Protein AF-A0A2S3U6Q4-F1 (afdb_monomer_lite)

InterPro domains:
  IPR036052 Tryptophan synthase beta chain-like, PALP domain superfamily [G3DSA:3.40.50.1100] (1-66)

Structure (mmCIF, N/CA/C/O backbone):
data_AF-A0A2S3U6Q4-F1
#
_entry.id   AF-A0A2S3U6Q4-F1
#
loop_
_atom_site.group_PDB
_atom_site.id
_atom_site.type_symbol
_atom_site.label_atom_id
_atom_site.label_alt_id
_atom_site.label_comp_id
_atom_site.label_asym_id
_atom_site.label_entity_id
_atom_site.label_seq_id
_atom_site.pdbx_PDB_ins_code
_atom_site.Cartn_x
_atom_site.Cartn_y
_atom_site.Cartn_z
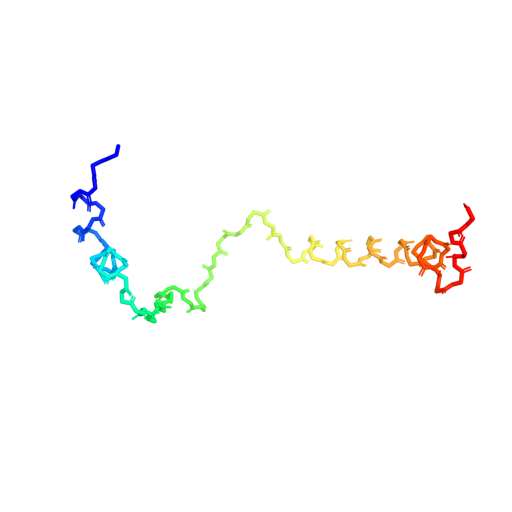_atom_site.occupancy
_atom_site.B_iso_or_equiv
_atom_site.auth_seq_id
_atom_site.auth_comp_id
_atom_site.auth_asym_id
_atom_site.auth_atom_id
_atom_site.pdbx_PDB_model_num
ATOM 1 N N . MET A 1 1 ? 2.136 -11.664 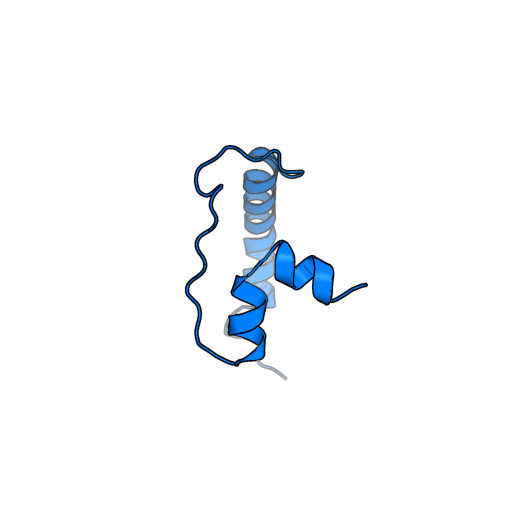20.310 1.00 60.00 1 MET A N 1
ATOM 2 C CA . MET A 1 1 ? 1.887 -10.213 20.195 1.00 60.00 1 MET A CA 1
ATOM 3 C C . MET A 1 1 ? 0.792 -9.863 21.178 1.00 60.00 1 MET A C 1
ATOM 5 O O . MET A 1 1 ? -0.197 -10.585 21.212 1.00 60.00 1 MET A O 1
ATOM 9 N N . ASP A 1 2 ? 0.992 -8.834 21.997 1.00 76.88 2 ASP A N 1
ATOM 10 C CA . ASP A 1 2 ? -0.017 -8.369 22.949 1.00 76.88 2 ASP A CA 1
ATOM 11 C C . ASP A 1 2 ? -1.037 -7.485 22.218 1.00 76.88 2 ASP A C 1
ATOM 13 O O . ASP A 1 2 ? -0.731 -6.377 21.780 1.00 76.88 2 ASP A O 1
ATOM 17 N N . THR A 1 3 ? -2.249 -8.005 22.038 1.00 74.25 3 THR A N 1
ATOM 18 C CA . THR A 1 3 ? -3.358 -7.306 21.372 1.00 74.25 3 THR A CA 1
ATOM 19 C C . THR A 1 3 ? -3.762 -6.018 22.086 1.00 74.25 3 THR A C 1
ATOM 21 O O . THR A 1 3 ? -4.334 -5.133 21.456 1.00 74.25 3 THR A O 1
ATOM 24 N N . THR A 1 4 ? -3.469 -5.902 23.381 1.00 79.38 4 THR A N 1
ATOM 25 C CA . THR A 1 4 ? -3.847 -4.757 24.216 1.00 79.38 4 THR A CA 1
ATOM 26 C C . THR A 1 4 ? -3.050 -3.516 23.824 1.00 79.38 4 THR A C 1
ATOM 28 O O . THR A 1 4 ? -3.640 -2.468 23.583 1.00 79.38 4 THR A O 1
ATOM 31 N N . VAL A 1 5 ? -1.736 -3.668 23.628 1.00 83.69 5 VAL A N 1
ATOM 32 C CA . VAL A 1 5 ? -0.837 -2.591 23.171 1.00 83.69 5 VAL A CA 1
ATOM 33 C C . VAL A 1 5 ? -1.243 -2.094 21.782 1.00 83.69 5 VAL A C 1
ATOM 35 O O . VAL A 1 5 ? -1.364 -0.897 21.546 1.00 83.69 5 VAL A O 1
ATOM 38 N N . MET A 1 6 ? -1.559 -3.019 20.873 1.00 83.69 6 MET A N 1
ATOM 39 C CA . MET A 1 6 ? -1.972 -2.686 19.507 1.00 83.69 6 MET A CA 1
ATOM 40 C C . MET A 1 6 ? -3.276 -1.868 19.482 1.00 83.69 6 MET A C 1
ATOM 42 O O . MET A 1 6 ? -3.436 -0.961 18.671 1.00 83.69 6 MET A O 1
ATOM 46 N N . ILE A 1 7 ? -4.205 -2.170 20.394 1.00 87.50 7 ILE A N 1
ATOM 47 C CA . ILE A 1 7 ? -5.471 -1.447 20.557 1.00 87.50 7 ILE A CA 1
ATOM 48 C C . ILE A 1 7 ? -5.261 -0.037 21.136 1.00 87.50 7 ILE A C 1
ATOM 50 O O . ILE A 1 7 ? -6.018 0.874 20.792 1.00 87.50 7 ILE A O 1
ATOM 54 N N . GLU A 1 8 ? -4.281 0.144 22.021 1.00 87.88 8 GLU A N 1
ATOM 55 C CA . GLU A 1 8 ? -3.927 1.454 22.580 1.00 87.88 8 GLU A CA 1
ATOM 56 C C . GLU A 1 8 ? -3.282 2.362 21.526 1.00 87.88 8 GLU A C 1
ATOM 58 O O . GLU A 1 8 ? -3.670 3.524 21.40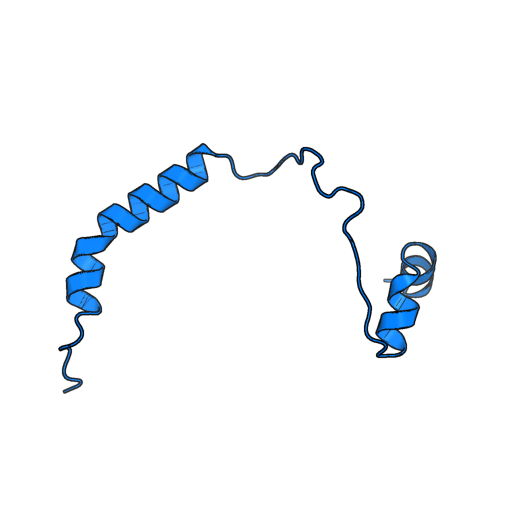0 1.00 87.88 8 GLU A O 1
ATOM 63 N N . GLU A 1 9 ? -2.366 1.822 20.720 1.00 88.38 9 GLU A N 1
ATOM 64 C CA . GLU A 1 9 ? -1.682 2.562 19.651 1.00 88.38 9 GLU A CA 1
ATOM 65 C C . GLU A 1 9 ? -2.590 2.845 18.443 1.00 88.38 9 GLU A C 1
ATOM 67 O O . GLU A 1 9 ? -2.451 3.869 17.765 1.00 88.38 9 GLU A O 1
ATOM 72 N N . HIS A 1 10 ? -3.549 1.954 18.171 1.00 88.25 10 HIS A N 1
ATOM 73 C CA . HIS A 1 10 ? -4.442 2.036 17.017 1.00 88.25 10 HIS A CA 1
ATOM 74 C C . HIS A 1 10 ? -5.907 1.821 17.427 1.00 88.25 10 HIS A C 1
ATOM 76 O O . HIS A 1 10 ? -6.468 0.732 17.252 1.00 88.25 10 HIS A O 1
ATOM 82 N N . PRO A 1 11 ? -6.590 2.873 17.917 1.00 87.31 11 PRO A N 1
ATOM 83 C CA . PRO A 1 11 ? -7.969 2.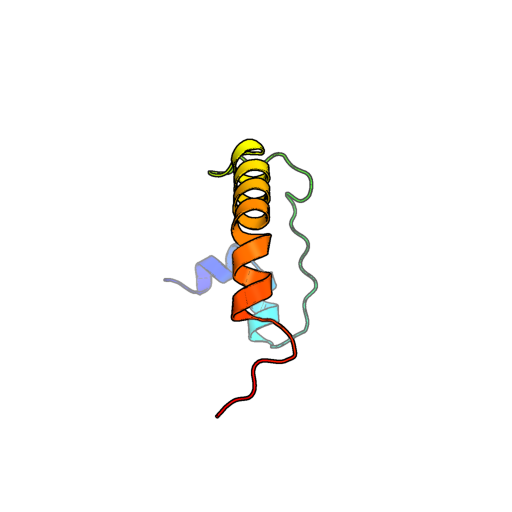780 18.397 1.00 87.31 11 PRO A CA 1
ATOM 84 C C . PRO A 1 11 ? -8.965 2.232 17.363 1.00 87.31 11 PRO A C 1
ATOM 86 O O . PRO A 1 11 ? -9.983 1.646 17.739 1.00 87.31 11 PRO A O 1
ATOM 89 N N . GLN A 1 12 ? -8.666 2.367 16.063 1.00 88.06 12 GLN A N 1
ATOM 90 C CA . GLN A 1 12 ? -9.490 1.847 14.965 1.00 88.06 12 GLN A CA 1
ATOM 91 C C . GLN A 1 12 ? -9.641 0.318 15.009 1.00 88.06 12 GLN A C 1
ATOM 93 O O . GLN A 1 12 ? -10.617 -0.223 14.490 1.00 88.06 12 GLN A O 1
ATOM 98 N N . ILE A 1 13 ? -8.724 -0.390 15.675 1.00 89.94 13 ILE A N 1
ATOM 99 C CA . ILE A 1 13 ? -8.800 -1.842 15.855 1.00 89.94 13 ILE A CA 1
ATOM 100 C C . ILE A 1 13 ? -10.037 -2.236 16.665 1.00 89.94 13 ILE A C 1
ATOM 102 O O . ILE A 1 13 ? -10.667 -3.243 16.347 1.00 89.94 13 ILE A O 1
ATOM 106 N N . LYS A 1 14 ? -10.464 -1.424 17.645 1.00 89.19 14 LYS A N 1
ATOM 107 C CA . LYS A 1 14 ? -11.703 -1.690 18.403 1.00 89.19 14 LYS A CA 1
ATOM 108 C C . LYS A 1 14 ? -12.927 -1.705 17.490 1.00 89.19 14 LYS A C 1
ATOM 110 O O . LYS A 1 14 ? -13.809 -2.546 17.648 1.00 89.19 14 LYS A O 1
ATOM 115 N N . GLU A 1 15 ? -12.971 -0.798 16.517 1.00 89.94 15 GLU A N 1
ATOM 116 C CA . GLU A 1 15 ? -14.071 -0.732 15.554 1.00 89.94 15 GLU A CA 1
ATOM 117 C C . GLU A 1 15 ? -14.051 -1.914 14.576 1.00 89.94 15 GLU A C 1
ATOM 119 O O . GLU A 1 15 ? -15.104 -2.497 14.303 1.00 89.94 15 GLU A O 1
ATOM 124 N N . LEU A 1 16 ? -12.860 -2.333 14.130 1.00 90.38 16 LEU A N 1
ATOM 125 C CA . LEU A 1 16 ? -12.683 -3.547 13.325 1.00 90.38 16 LEU A CA 1
ATOM 126 C C . LEU A 1 16 ? -13.148 -4.801 14.077 1.00 90.38 16 LEU A C 1
ATOM 128 O O . LEU A 1 16 ? -13.876 -5.621 13.517 1.00 90.38 16 LEU A O 1
ATOM 132 N N . MET A 1 17 ? -12.791 -4.934 15.360 1.00 89.69 17 MET A N 1
ATOM 133 C CA . MET A 1 17 ? -13.243 -6.039 16.217 1.00 89.69 17 MET A CA 1
ATOM 134 C C . MET A 1 17 ? -14.766 -6.054 16.383 1.00 89.69 17 MET A C 1
ATOM 136 O O . MET A 1 17 ? -15.377 -7.122 16.410 1.00 89.69 17 MET A O 1
ATOM 140 N N . ALA A 1 18 ? -15.390 -4.876 16.429 1.00 93.88 18 ALA A N 1
ATOM 141 C CA . ALA A 1 18 ? -16.840 -4.718 16.469 1.00 93.88 18 ALA A CA 1
ATOM 142 C C . ALA A 1 18 ? -17.526 -4.931 15.102 1.00 93.88 18 ALA A C 1
ATOM 144 O O . ALA A 1 18 ? -18.738 -4.739 15.001 1.00 93.88 18 ALA A O 1
ATOM 145 N N . LYS A 1 19 ? -16.780 -5.314 14.050 1.00 92.06 19 LYS A N 1
ATOM 146 C CA . LYS A 1 19 ? -17.258 -5.480 12.662 1.00 92.06 19 LYS A CA 1
ATOM 147 C C . LYS A 1 19 ? -17.975 -4.243 12.119 1.00 92.06 19 LYS A C 1
ATOM 149 O O . LYS A 1 19 ? -18.854 -4.345 11.261 1.00 92.06 19 LYS A O 1
ATOM 154 N N . ARG A 1 20 ? -17.612 -3.066 12.626 1.00 92.38 20 ARG A N 1
ATOM 155 C CA . ARG A 1 20 ? -18.156 -1.805 12.142 1.00 92.38 20 ARG A CA 1
ATOM 156 C C . ARG A 1 20 ? -17.407 -1.383 10.879 1.00 92.38 20 ARG A C 1
ATOM 158 O O . ARG A 1 20 ? -16.182 -1.499 10.841 1.00 92.38 20 ARG A O 1
ATOM 165 N N . PRO A 1 21 ? -18.107 -0.878 9.851 1.00 91.69 21 PRO A N 1
ATOM 166 C CA . PRO A 1 21 ? -17.445 -0.229 8.732 1.00 91.69 21 PRO A CA 1
ATOM 167 C C . PRO A 1 21 ? -16.613 0.948 9.242 1.00 91.69 21 PRO A C 1
ATOM 169 O O . PRO A 1 21 ? -17.125 1.786 9.983 1.00 91.69 21 PRO A O 1
ATOM 172 N N . ILE A 1 22 ? -15.351 1.015 8.826 1.00 91.50 22 ILE A N 1
ATOM 173 C CA . ILE A 1 22 ? -14.468 2.141 9.127 1.00 91.50 22 ILE A CA 1
ATOM 174 C C . ILE A 1 22 ? -14.006 2.804 7.837 1.00 91.50 22 ILE A C 1
ATOM 176 O O . ILE A 1 22 ? -13.767 2.141 6.828 1.00 91.50 22 ILE A O 1
ATOM 180 N N . VAL A 1 23 ? -13.836 4.121 7.894 1.00 90.00 23 VAL A N 1
ATOM 181 C CA . VAL A 1 23 ? -13.094 4.876 6.886 1.00 90.00 23 VAL A CA 1
ATOM 182 C C . VAL A 1 23 ? -11.787 5.294 7.535 1.00 90.00 23 VAL A C 1
ATOM 184 O O . VAL A 1 23 ? -11.775 6.125 8.440 1.00 90.00 23 VAL A O 1
ATOM 187 N N . TRP A 1 24 ? -10.688 4.690 7.094 1.00 89.94 24 TRP A N 1
ATOM 188 C CA . TRP A 1 24 ? -9.352 5.047 7.554 1.00 89.94 24 TRP A CA 1
ATOM 189 C C . TRP A 1 24 ? -8.644 5.877 6.487 1.00 89.94 24 TRP A C 1
ATOM 191 O O . TRP A 1 24 ? -8.575 5.481 5.324 1.00 89.94 24 TRP A O 1
ATOM 201 N N . GLN A 1 25 ? -8.128 7.036 6.890 1.00 89.00 25 GLN A N 1
ATOM 202 C CA . GLN A 1 25 ? -7.316 7.899 6.042 1.00 89.00 25 GLN A CA 1
ATOM 203 C C . GLN A 1 25 ? -5.868 7.820 6.505 1.00 89.00 25 GLN A C 1
ATOM 205 O O . GLN A 1 25 ? -5.585 7.994 7.689 1.00 89.00 25 GLN A O 1
ATOM 210 N N . ASN A 1 26 ? -4.958 7.574 5.564 1.00 90.56 26 ASN A N 1
ATOM 211 C CA . ASN A 1 26 ? -3.534 7.574 5.857 1.00 90.56 26 ASN A CA 1
ATOM 212 C C . ASN A 1 26 ? -3.094 9.005 6.249 1.00 90.56 26 ASN A C 1
ATOM 214 O O . ASN A 1 26 ? -3.170 9.896 5.400 1.00 90.56 26 ASN A O 1
ATOM 218 N N . PRO A 1 27 ? -2.618 9.246 7.486 1.00 90.38 27 PRO A N 1
ATOM 219 C CA . PRO A 1 27 ? -2.178 10.575 7.926 1.00 90.38 27 PRO A CA 1
ATOM 220 C C . PRO A 1 27 ? -0.929 11.074 7.183 1.00 90.38 27 PRO A C 1
ATOM 222 O O . PRO A 1 27 ? -0.644 12.272 7.169 1.00 90.38 27 PRO A O 1
ATOM 225 N N . ASP A 1 28 ? -0.191 10.166 6.548 1.00 93.75 28 ASP A N 1
ATOM 226 C CA . ASP A 1 28 ? 0.987 10.470 5.742 1.00 93.75 28 ASP A CA 1
ATOM 227 C C . ASP A 1 28 ? 0.669 10.556 4.248 1.00 93.75 28 ASP A C 1
ATOM 229 O O . ASP A 1 28 ? 1.574 10.652 3.418 1.00 93.75 28 ASP A O 1
ATOM 233 N N . TYR A 1 29 ? -0.614 10.543 3.877 1.00 91.88 29 TYR A N 1
ATOM 234 C CA . TYR A 1 29 ? -1.013 10.692 2.487 1.00 91.88 29 TYR A CA 1
ATOM 235 C C . TYR A 1 29 ? -0.460 11.996 1.892 1.00 91.88 29 TYR A C 1
ATOM 237 O O . TYR A 1 29 ? -0.627 13.080 2.447 1.00 91.88 29 TYR A O 1
ATOM 245 N N . GLY A 1 30 ? 0.226 11.881 0.754 1.00 92.38 30 GLY A N 1
ATOM 246 C CA . GLY A 1 30 ? 0.895 12.999 0.085 1.00 92.38 30 GLY A CA 1
ATOM 247 C C . GLY A 1 30 ? 2.288 13.342 0.627 1.00 92.38 30 GLY A C 1
ATOM 248 O O . GLY A 1 30 ? 2.995 14.130 -0.002 1.00 92.38 30 GLY A O 1
ATOM 249 N N . LYS A 1 31 ? 2.731 12.740 1.739 1.00 95.44 31 LYS A N 1
ATOM 250 C CA . LYS A 1 31 ? 4.118 12.875 2.197 1.00 95.44 31 LYS A CA 1
ATOM 251 C C . LYS A 1 31 ? 5.044 12.033 1.322 1.00 95.44 31 LYS A C 1
ATOM 253 O O . LYS A 1 31 ? 4.671 10.982 0.801 1.00 95.44 31 LYS A O 1
ATOM 258 N N . ARG A 1 32 ? 6.281 12.505 1.163 1.00 92.81 32 ARG A N 1
ATOM 259 C CA . ARG A 1 32 ? 7.323 11.752 0.464 1.00 92.81 32 ARG A CA 1
ATOM 260 C C . ARG A 1 32 ? 7.713 10.542 1.314 1.00 92.81 32 ARG A C 1
ATOM 262 O O . ARG A 1 32 ? 8.132 10.718 2.453 1.00 92.81 32 ARG A O 1
ATOM 269 N N . ALA A 1 33 ? 7.599 9.350 0.743 1.00 91.00 33 ALA A N 1
ATOM 270 C CA . ALA A 1 33 ? 8.100 8.113 1.328 1.00 91.00 33 ALA A CA 1
ATOM 271 C C . ALA A 1 33 ? 9.393 7.698 0.620 1.00 91.00 33 ALA A C 1
ATOM 273 O O . ALA A 1 33 ? 9.533 7.914 -0.588 1.00 91.00 33 ALA A O 1
ATOM 274 N N . ASP A 1 34 ? 10.321 7.113 1.371 1.00 92.88 34 ASP A N 1
ATOM 275 C CA . ASP A 1 34 ? 11.450 6.409 0.777 1.00 92.88 34 ASP A CA 1
ATOM 276 C C . ASP A 1 34 ? 10.982 5.004 0.399 1.00 92.88 34 ASP A C 1
ATOM 278 O O . ASP A 1 34 ? 10.504 4.247 1.246 1.00 92.88 34 ASP A O 1
ATOM 282 N N . LEU A 1 35 ? 11.014 4.700 -0.894 1.00 91.19 35 LEU A N 1
ATOM 283 C CA . LEU A 1 35 ? 10.525 3.438 -1.432 1.00 91.19 35 LEU A CA 1
ATOM 284 C C . LEU A 1 35 ? 11.708 2.652 -1.997 1.00 91.19 35 LEU A C 1
ATOM 286 O O . LEU A 1 35 ? 12.575 3.242 -2.639 1.00 91.19 35 LEU A O 1
ATOM 290 N N . PRO A 1 36 ? 11.718 1.316 -1.844 1.00 93.81 36 PRO A N 1
ATOM 291 C CA . PRO A 1 36 ? 12.778 0.475 -2.400 1.00 93.81 36 PRO A CA 1
ATOM 292 C C . PRO A 1 36 ? 12.767 0.450 -3.935 1.00 93.81 36 PRO A C 1
ATOM 294 O O . PRO A 1 36 ? 13.719 -0.018 -4.549 1.00 93.81 36 PRO A O 1
ATOM 297 N N . LEU A 1 37 ? 11.680 0.932 -4.547 1.00 93.88 37 LEU A N 1
ATOM 298 C CA . LEU A 1 37 ? 11.508 1.058 -5.985 1.00 93.88 37 LEU A CA 1
ATOM 299 C C . LEU A 1 37 ? 11.506 2.527 -6.383 1.00 93.88 37 LEU A C 1
ATOM 301 O O . LEU A 1 37 ? 10.882 3.381 -5.748 1.00 93.88 37 LEU A O 1
ATOM 305 N N . THR A 1 38 ? 12.170 2.795 -7.492 1.00 94.19 38 THR A N 1
ATOM 306 C CA . THR A 1 38 ? 12.337 4.119 -8.062 1.00 94.19 38 THR A CA 1
ATOM 307 C C . THR A 1 38 ? 11.412 4.322 -9.257 1.00 94.19 38 THR A C 1
ATOM 309 O O . THR A 1 38 ? 10.788 3.407 -9.797 1.00 94.19 38 THR A O 1
ATOM 312 N N . ARG A 1 39 ? 11.369 5.563 -9.745 1.00 92.44 39 ARG A N 1
ATOM 313 C CA . ARG A 1 39 ? 10.683 5.882 -10.999 1.00 92.44 39 ARG A CA 1
ATOM 314 C C . ARG A 1 39 ? 11.280 5.137 -12.201 1.00 92.44 39 ARG A C 1
ATOM 316 O O . ARG A 1 39 ? 10.552 4.865 -13.152 1.00 92.44 39 ARG A O 1
ATOM 323 N N . ALA A 1 40 ? 12.577 4.827 -12.177 1.00 94.25 40 ALA A N 1
ATOM 324 C CA . ALA A 1 40 ? 13.225 4.092 -13.258 1.00 94.25 40 ALA A CA 1
ATOM 325 C C . ALA A 1 40 ? 12.680 2.661 -13.354 1.00 94.25 40 ALA A C 1
ATOM 327 O O . ALA A 1 40 ? 12.372 2.214 -14.455 1.00 94.25 40 ALA A O 1
ATOM 328 N N . ASP A 1 41 ? 12.448 2.008 -12.213 1.00 95.62 41 ASP A N 1
ATOM 329 C CA . ASP A 1 41 ? 11.891 0.651 -12.155 1.00 95.62 41 ASP A CA 1
ATOM 330 C C . ASP A 1 41 ? 10.482 0.584 -12.768 1.00 95.62 41 ASP A C 1
ATOM 332 O O . ASP A 1 41 ? 10.137 -0.374 -13.458 1.00 95.62 41 ASP A O 1
ATOM 336 N N . ILE A 1 42 ? 9.682 1.647 -12.611 1.00 94.00 42 ILE A N 1
ATOM 337 C CA . ILE A 1 42 ? 8.357 1.758 -13.246 1.00 94.00 42 ILE A CA 1
ATOM 338 C C . ILE A 1 42 ? 8.481 1.778 -14.776 1.00 94.00 42 ILE A C 1
ATOM 340 O O . ILE A 1 42 ? 7.758 1.065 -15.478 1.00 94.00 42 ILE A O 1
ATOM 344 N N . PHE A 1 43 ? 9.385 2.601 -15.311 1.00 94.06 43 PHE A N 1
ATOM 345 C CA . PHE A 1 43 ? 9.590 2.677 -16.758 1.00 94.06 43 PHE A CA 1
ATOM 346 C C . PHE A 1 43 ? 10.198 1.395 -17.317 1.00 94.06 43 PHE A C 1
ATOM 348 O O . PHE A 1 43 ? 9.836 0.978 -18.419 1.00 94.06 43 PHE A O 1
ATOM 355 N N . ASP A 1 44 ? 11.073 0.747 -16.553 1.00 93.88 44 ASP A N 1
ATOM 356 C CA . ASP A 1 44 ? 11.673 -0.515 -16.952 1.00 93.88 44 ASP A CA 1
ATOM 357 C C . ASP A 1 44 ? 10.645 -1.652 -17.020 1.00 93.88 44 ASP A C 1
ATOM 359 O O . ASP A 1 44 ? 10.601 -2.395 -18.006 1.00 93.88 44 ASP A O 1
ATOM 363 N N . ALA A 1 45 ? 9.729 -1.718 -16.048 1.00 93.25 45 ALA A N 1
ATOM 364 C CA . ALA A 1 45 ? 8.593 -2.635 -16.085 1.00 93.25 45 ALA A CA 1
ATOM 365 C C . ALA A 1 45 ? 7.700 -2.387 -17.316 1.00 93.25 45 ALA A C 1
ATOM 367 O O . ALA A 1 45 ? 7.309 -3.331 -18.007 1.00 93.25 45 ALA A O 1
ATOM 368 N N . GLY A 1 46 ? 7.428 -1.120 -17.652 1.00 90.00 46 GLY A N 1
ATOM 369 C CA . GLY A 1 46 ? 6.666 -0.752 -18.852 1.00 90.00 46 GLY A CA 1
ATOM 370 C C . GLY A 1 46 ? 7.363 -1.147 -20.161 1.00 90.00 46 GLY A C 1
ATOM 371 O O . GLY A 1 46 ? 6.730 -1.696 -21.066 1.00 90.00 46 GLY A O 1
ATOM 372 N N . ARG A 1 47 ? 8.680 -0.931 -20.256 1.00 90.25 47 ARG A N 1
ATOM 373 C CA . ARG A 1 47 ? 9.507 -1.360 -21.397 1.00 90.25 47 ARG A CA 1
ATOM 374 C C . ARG A 1 47 ? 9.492 -2.877 -21.548 1.00 90.25 47 ARG A C 1
ATOM 376 O O . ARG A 1 47 ? 9.305 -3.382 -22.653 1.00 90.25 47 ARG A O 1
ATOM 383 N N . THR A 1 48 ? 9.642 -3.592 -20.439 1.00 87.44 48 THR A N 1
ATOM 384 C CA . THR A 1 48 ? 9.585 -5.055 -20.387 1.00 87.44 48 THR A CA 1
ATOM 385 C C . THR A 1 48 ? 8.241 -5.563 -20.901 1.00 87.44 48 THR A C 1
ATOM 387 O O . THR A 1 48 ? 8.209 -6.398 -21.804 1.00 87.44 48 THR A O 1
ATOM 390 N N . LEU A 1 49 ? 7.129 -4.989 -20.430 1.00 84.94 49 LEU A N 1
ATOM 391 C CA . LEU A 1 49 ? 5.794 -5.305 -20.940 1.00 84.94 49 LEU A CA 1
ATOM 392 C C . LEU A 1 49 ? 5.676 -5.054 -22.456 1.00 84.94 49 LEU A C 1
ATOM 394 O O . LEU A 1 49 ? 5.131 -5.885 -23.183 1.00 84.94 49 LEU A O 1
ATOM 398 N N . GLY A 1 50 ? 6.227 -3.940 -22.946 1.00 84.25 50 GLY A N 1
ATOM 399 C CA . GLY A 1 50 ? 6.279 -3.616 -24.374 1.00 84.25 50 GLY A CA 1
ATOM 400 C C . GLY A 1 50 ? 7.030 -4.660 -25.208 1.00 84.25 50 GLY A C 1
ATOM 401 O O . GLY A 1 50 ? 6.560 -5.031 -26.284 1.00 84.25 50 GLY A O 1
ATOM 402 N N . THR A 1 51 ? 8.141 -5.191 -24.695 1.00 82.12 51 THR A N 1
ATOM 403 C CA . THR A 1 51 ? 8.904 -6.282 -25.328 1.00 82.12 51 THR A CA 1
ATOM 404 C C . THR A 1 51 ? 8.074 -7.562 -25.443 1.00 82.12 51 THR A C 1
ATOM 406 O O . THR A 1 51 ? 8.111 -8.243 -26.469 1.00 82.12 51 THR A O 1
ATOM 409 N N . PHE A 1 52 ? 7.258 -7.867 -24.433 1.00 84.50 52 PHE A N 1
ATOM 410 C CA . PHE A 1 52 ? 6.386 -9.044 -24.439 1.00 84.50 52 PHE A CA 1
ATOM 411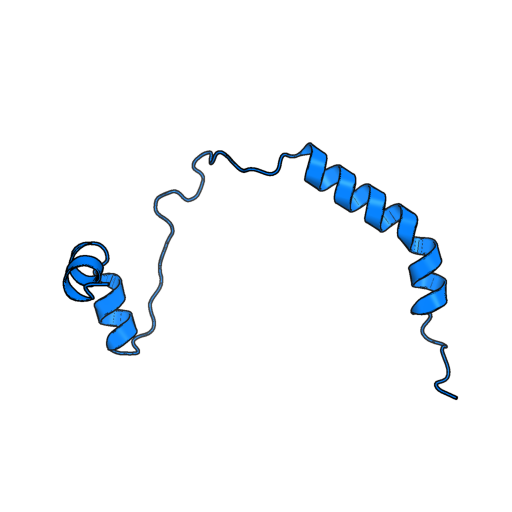 C C . PHE A 1 52 ? 5.136 -8.895 -25.315 1.00 84.50 52 PHE A C 1
ATOM 413 O O . PHE A 1 52 ? 4.430 -9.881 -25.519 1.00 84.50 52 PHE A O 1
ATOM 420 N N . ARG A 1 53 ? 4.869 -7.720 -25.906 1.00 82.94 53 ARG A N 1
ATOM 421 C CA . ARG A 1 53 ? 3.658 -7.464 -26.709 1.00 82.94 53 ARG A CA 1
ATOM 422 C C . ARG A 1 53 ? 3.447 -8.484 -27.831 1.00 82.94 53 ARG A C 1
ATOM 424 O O . ARG A 1 53 ? 2.331 -8.957 -28.025 1.00 82.94 53 ARG A O 1
ATOM 431 N N . THR A 1 54 ? 4.508 -8.845 -28.551 1.00 80.25 54 THR A N 1
ATOM 432 C CA . THR A 1 54 ? 4.436 -9.834 -29.641 1.00 80.25 54 THR A CA 1
ATOM 433 C C . THR A 1 54 ? 4.166 -11.243 -29.112 1.00 80.25 54 THR A C 1
ATOM 435 O O . THR A 1 54 ? 3.371 -11.976 -29.698 1.00 80.25 54 THR A O 1
ATOM 438 N N . ILE A 1 55 ? 4.781 -11.615 -27.984 1.00 81.75 55 ILE A N 1
ATOM 439 C CA . ILE A 1 55 ? 4.559 -12.913 -27.333 1.00 81.75 55 ILE A CA 1
ATOM 440 C C . ILE A 1 55 ? 3.115 -13.002 -26.836 1.00 81.75 55 ILE A C 1
ATOM 442 O O . ILE A 1 55 ? 2.427 -13.977 -27.128 1.00 81.75 55 ILE A O 1
ATOM 446 N N . PHE A 1 56 ? 2.611 -11.953 -26.183 1.00 82.25 56 PHE A N 1
ATOM 447 C CA . PHE A 1 56 ? 1.222 -11.904 -25.740 1.00 82.25 56 PHE A CA 1
ATOM 448 C C . PH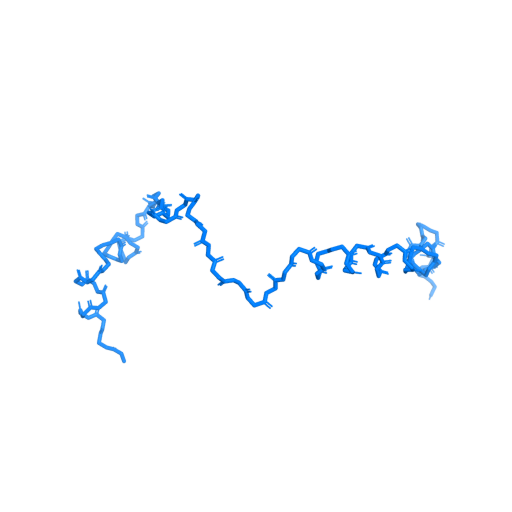E A 1 56 ? 0.232 -12.003 -26.899 1.00 82.25 56 PHE A C 1
ATOM 450 O O . PHE A 1 56 ? -0.731 -12.755 -26.801 1.00 82.25 56 PHE A O 1
ATOM 457 N N . GLY A 1 57 ? 0.493 -11.327 -28.020 1.00 81.94 57 GLY A N 1
ATOM 458 C CA . GLY A 1 57 ? -0.345 -11.433 -29.215 1.00 81.94 57 GLY A CA 1
ATOM 459 C C . GLY A 1 57 ? -0.400 -12.840 -29.821 1.00 81.94 57 GLY A C 1
ATOM 460 O O . GLY A 1 57 ? -1.383 -13.171 -30.475 1.00 81.94 57 GLY A O 1
ATOM 461 N N . ARG A 1 58 ? 0.622 -13.676 -29.596 1.00 78.25 58 ARG A N 1
ATOM 462 C CA . ARG A 1 58 ? 0.669 -15.065 -30.077 1.00 78.25 58 ARG A CA 1
ATOM 463 C C . ARG A 1 58 ? 0.081 -16.065 -29.082 1.00 78.25 58 ARG A C 1
ATOM 465 O O . ARG A 1 58 ? -0.563 -17.014 -29.508 1.00 78.25 58 ARG A O 1
ATOM 472 N N . CYS A 1 59 ? 0.334 -15.879 -27.789 1.00 78.69 59 CYS A N 1
ATOM 473 C CA . CYS A 1 59 ? -0.114 -16.794 -26.737 1.00 78.69 59 CYS A CA 1
ATOM 474 C C . CYS A 1 59 ? -1.558 -16.531 -26.292 1.00 78.69 59 CYS A C 1
ATOM 476 O O . CYS A 1 59 ? -2.236 -17.452 -25.856 1.00 78.69 59 CYS A O 1
ATOM 478 N N . PHE A 1 60 ? -2.020 -15.284 -26.399 1.00 74.00 60 PHE A N 1
ATOM 479 C CA . PHE A 1 60 ? -3.348 -14.846 -25.960 1.00 74.00 60 PHE A CA 1
ATOM 480 C C . PHE A 1 60 ? -4.177 -14.272 -27.114 1.00 74.00 60 PHE A C 1
ATOM 482 O O . PHE A 1 60 ? -5.095 -13.476 -26.906 1.00 74.00 60 PHE A O 1
ATOM 489 N N . SER A 1 61 ? -3.861 -14.652 -28.354 1.00 69.44 61 SER A N 1
ATOM 490 C CA . SER A 1 61 ? -4.714 -14.361 -29.502 1.00 69.44 61 SER A CA 1
ATOM 491 C C . SER A 1 61 ? -6.092 -14.982 -29.274 1.00 69.44 61 SER A C 1
ATOM 493 O O . SER A 1 61 ? -6.226 -16.160 -28.954 1.00 69.44 61 SER A O 1
ATOM 495 N N . ARG A 1 62 ? -7.139 -14.176 -29.485 1.00 61.19 62 ARG A N 1
ATOM 496 C CA . ARG A 1 62 ? -8.565 -14.510 -29.286 1.00 61.19 62 ARG A CA 1
ATOM 497 C C . ARG A 1 62 ? -9.066 -15.744 -30.067 1.00 61.19 62 ARG A C 1
ATOM 499 O O . ARG A 1 62 ? -10.218 -16.119 -29.899 1.00 61.19 62 ARG A O 1
ATOM 506 N N . ASN A 1 63 ? -8.208 -16.340 -30.898 1.00 56.16 63 ASN A N 1
ATOM 507 C CA . ASN A 1 63 ? -8.472 -17.477 -31.779 1.00 56.16 63 ASN A CA 1
ATOM 508 C C . ASN A 1 63 ? -7.651 -18.726 -31.405 1.00 56.16 63 ASN A C 1
ATOM 510 O O . ASN A 1 63 ? -7.511 -19.620 -32.234 1.00 56.16 63 ASN A O 1
ATOM 514 N N . GLY A 1 64 ? -7.083 -18.798 -30.197 1.00 52.53 64 GLY A N 1
ATOM 515 C CA . GLY A 1 64 ? -6.613 -20.070 -29.654 1.00 52.53 64 GLY A CA 1
ATOM 516 C C . GLY A 1 64 ? -7.814 -20.982 -29.417 1.00 52.53 64 GLY A C 1
ATOM 517 O O . GLY A 1 64 ? -8.441 -20.915 -28.362 1.00 52.53 64 GLY A O 1
ATOM 518 N N . SER A 1 65 ? -8.171 -21.789 -30.415 1.00 44.78 65 SER A N 1
ATOM 519 C CA . SER A 1 65 ? -8.970 -22.986 -30.201 1.00 44.78 65 SER A CA 1
ATOM 520 C C . SER A 1 65 ? -8.254 -23.824 -29.146 1.00 44.78 65 SER A C 1
ATOM 522 O O . SER A 1 65 ? -7.112 -24.234 -29.348 1.00 44.78 65 SER A O 1
ATOM 524 N N . TYR A 1 66 ? -8.912 -24.034 -28.009 1.00 47.66 66 TYR A N 1
ATOM 525 C CA . TYR A 1 66 ? -8.637 -25.211 -27.201 1.00 47.66 66 TYR A CA 1
ATOM 526 C C . TYR A 1 66 ? -9.064 -26.408 -28.056 1.00 47.66 66 TYR A C 1
ATOM 528 O O . TYR A 1 66 ? -10.256 -26.701 -28.145 1.00 47.66 66 TYR A O 1
ATOM 536 N N . GLU A 1 67 ? -8.104 -27.006 -28.756 1.00 40.84 67 GLU A N 1
ATOM 537 C CA . GLU A 1 67 ? -8.142 -28.431 -29.094 1.00 40.84 67 GLU A CA 1
ATOM 538 C C . GLU A 1 67 ? -7.365 -29.195 -28.021 1.00 40.84 67 GLU A C 1
ATOM 540 O O . GLU A 1 67 ? -6.271 -28.716 -27.634 1.00 40.84 67 GLU A O 1
#

pLDDT: mean 84.22, std 12.6, range [40.84, 95.62]

Radius of gyration: 22.68 Å; chains: 1; bounding box: 31×41×56 Å

Organism: NCBI:txid337330

Sequence (67 aa):
MDTTVMIEEHPQIKELMAKRPIVWQNPDYGKRADLPLTRADIFDAGRTLGTFRTIFGRCFSRNGSYE

Secondary structure (DSSP, 8-state):
--HHHHHHH-THHHHHHTT-------TTTTSPPP-SS-HHHHHHHHHHHHHTHHHHHHHS-TT----

Foldseek 3Di:
DDVVVVCVVPVCVVCVVVVHDDDDDDPCVPPDDDDPDDPVNVVVVVVVVVVCPVVCCVVVPPPPPPD